Protein AF-A0A7V9MM19-F1 (afdb_monomer_lite)

Radius of gyration: 12.98 Å; chains: 1; bounding box: 22×30×36 Å

Structure (mmCIF, N/CA/C/O backbone):
data_AF-A0A7V9MM19-F1
#
_entry.id   AF-A0A7V9MM19-F1
#
loop_
_atom_site.group_PDB
_atom_site.id
_atom_site.type_symbol
_atom_site.label_atom_id
_atom_site.label_alt_id
_atom_site.label_comp_id
_atom_site.label_asym_id
_atom_site.label_entity_id
_atom_site.label_seq_id
_atom_site.pdbx_PDB_ins_code
_atom_site.Cartn_x
_atom_site.Cartn_y
_atom_site.Cartn_z
_atom_site.occupancy
_atom_site.B_iso_or_equiv
_atom_site.auth_seq_id
_atom_site.auth_comp_id
_atom_site.auth_asym_id
_atom_site.auth_atom_id
_atom_site.pdbx_PDB_model_num
ATOM 1 N N . MET A 1 1 ? -2.652 -6.651 -22.378 1.00 57.59 1 MET A N 1
ATOM 2 C CA . MET A 1 1 ? -2.123 -6.111 -21.111 1.00 57.59 1 MET A CA 1
ATOM 3 C C . MET A 1 1 ? -2.011 -7.279 -20.151 1.00 57.59 1 MET A C 1
ATOM 5 O O . MET A 1 1 ? -2.993 -7.997 -20.012 1.00 57.59 1 MET A O 1
ATOM 9 N N . GLN A 1 2 ? -0.825 -7.550 -19.608 1.00 71.06 2 GLN A N 1
ATOM 10 C CA . GLN A 1 2 ? -0.663 -8.549 -18.548 1.00 71.06 2 GLN A CA 1
ATOM 11 C C . GLN A 1 2 ? -0.738 -7.811 -17.213 1.00 71.06 2 GLN A C 1
ATOM 13 O O . GLN A 1 2 ? -0.115 -6.763 -17.072 1.00 71.06 2 GLN A O 1
ATOM 18 N N . ILE A 1 3 ? -1.539 -8.324 -16.281 1.00 75.88 3 ILE A N 1
ATOM 19 C CA . ILE A 1 3 ? -1.587 -7.806 -14.914 1.00 75.88 3 ILE A CA 1
ATOM 20 C C . ILE A 1 3 ? -0.424 -8.464 -14.157 1.00 75.88 3 ILE A C 1
ATOM 22 O O . ILE A 1 3 ? -0.341 -9.697 -14.179 1.00 75.88 3 ILE A O 1
ATOM 26 N N . PRO A 1 4 ? 0.482 -7.694 -13.533 1.00 80.38 4 PRO A N 1
ATOM 27 C CA . PRO A 1 4 ? 1.566 -8.248 -12.735 1.00 80.38 4 PRO A CA 1
ATOM 28 C C . PRO A 1 4 ? 0.997 -9.039 -11.554 1.00 80.38 4 PRO A C 1
ATOM 30 O O . PRO A 1 4 ? 0.117 -8.571 -10.831 1.00 80.38 4 PRO A O 1
ATOM 33 N N . ILE A 1 5 ? 1.485 -10.267 -11.383 1.00 83.12 5 ILE A N 1
ATOM 34 C CA . ILE A 1 5 ? 1.087 -11.133 -10.274 1.00 83.12 5 ILE A CA 1
ATOM 35 C C . ILE A 1 5 ? 1.989 -10.791 -9.084 1.00 83.12 5 ILE A C 1
ATOM 37 O O . ILE A 1 5 ? 3.213 -10.889 -9.222 1.00 83.12 5 ILE A O 1
ATOM 41 N N . PRO A 1 6 ? 1.428 -10.394 -7.928 1.00 84.81 6 PRO A N 1
ATOM 42 C CA . PRO A 1 6 ? 2.225 -10.132 -6.742 1.00 84.81 6 PRO A CA 1
ATOM 43 C C . PRO A 1 6 ? 2.952 -11.395 -6.291 1.00 84.81 6 PRO A C 1
ATOM 45 O O . PRO A 1 6 ? 2.454 -12.515 -6.393 1.00 84.81 6 PRO A O 1
ATOM 48 N N . THR A 1 7 ? 4.151 -11.211 -5.756 1.00 89.31 7 THR A N 1
ATOM 49 C CA . THR A 1 7 ? 4.849 -12.282 -5.044 1.00 89.31 7 THR A CA 1
ATOM 50 C C . THR A 1 7 ? 4.099 -12.638 -3.758 1.00 89.31 7 THR A C 1
ATOM 52 O O . THR A 1 7 ? 3.456 -11.779 -3.158 1.00 89.31 7 THR A O 1
ATOM 55 N N . ASN A 1 8 ? 4.278 -13.863 -3.248 1.00 89.81 8 ASN A N 1
ATOM 56 C CA . ASN A 1 8 ? 3.704 -14.287 -1.958 1.00 89.81 8 ASN A CA 1
ATOM 57 C C . ASN A 1 8 ? 4.021 -13.314 -0.805 1.00 89.81 8 ASN A C 1
ATOM 59 O O . ASN A 1 8 ? 3.262 -13.205 0.154 1.00 89.81 8 ASN A O 1
ATOM 63 N N . LYS A 1 9 ? 5.165 -12.618 -0.878 1.00 89.31 9 LYS A N 1
ATOM 64 C CA . LYS A 1 9 ? 5.549 -11.602 0.103 1.00 89.31 9 LYS A CA 1
ATOM 65 C C . LYS A 1 9 ? 4.681 -10.346 -0.026 1.00 89.31 9 LYS A C 1
ATOM 67 O O . LYS A 1 9 ? 4.132 -9.905 0.975 1.00 89.31 9 LYS A O 1
ATOM 72 N N . GLN A 1 10 ? 4.544 -9.810 -1.239 1.00 88.75 10 GLN A N 1
ATOM 73 C CA . GLN A 1 10 ? 3.708 -8.634 -1.510 1.00 88.75 10 GLN A CA 1
ATOM 74 C C . GLN A 1 10 ? 2.237 -8.911 -1.198 1.00 88.75 10 GLN A C 1
ATOM 76 O O . GLN A 1 10 ? 1.581 -8.083 -0.582 1.00 88.75 10 GLN A O 1
ATOM 81 N N . GLU A 1 11 ? 1.734 -10.089 -1.570 1.00 90.75 11 GLU A N 1
ATOM 82 C CA . GLU A 1 11 ? 0.368 -10.506 -1.252 1.00 90.75 11 GLU A CA 1
ATOM 83 C C . GLU A 1 11 ? 0.129 -10.509 0.261 1.00 90.75 11 GLU A C 1
ATOM 85 O O . GLU A 1 11 ? -0.862 -9.962 0.739 1.00 90.75 11 GLU A O 1
ATOM 90 N N . LYS A 1 12 ? 1.068 -11.069 1.032 1.00 93.00 12 LYS A N 1
ATOM 91 C CA . LYS A 1 12 ? 0.974 -11.083 2.491 1.00 93.00 12 LYS A CA 1
ATOM 92 C C . LYS A 1 12 ? 1.006 -9.672 3.087 1.00 93.00 12 LYS A C 1
ATOM 94 O O . LYS A 1 12 ? 0.178 -9.375 3.939 1.00 93.00 12 LYS A O 1
ATOM 99 N N . GLU A 1 13 ? 1.919 -8.814 2.632 1.00 92.19 13 GLU A N 1
ATOM 100 C CA . GLU A 1 13 ? 2.021 -7.423 3.103 1.00 92.19 13 GLU A CA 1
ATOM 101 C C . GLU A 1 13 ? 0.739 -6.626 2.808 1.00 92.19 13 GLU A C 1
ATOM 103 O O . GLU A 1 13 ? 0.202 -5.971 3.701 1.00 92.19 13 GLU A O 1
ATOM 108 N N . ILE A 1 14 ? 0.199 -6.739 1.590 1.00 92.19 14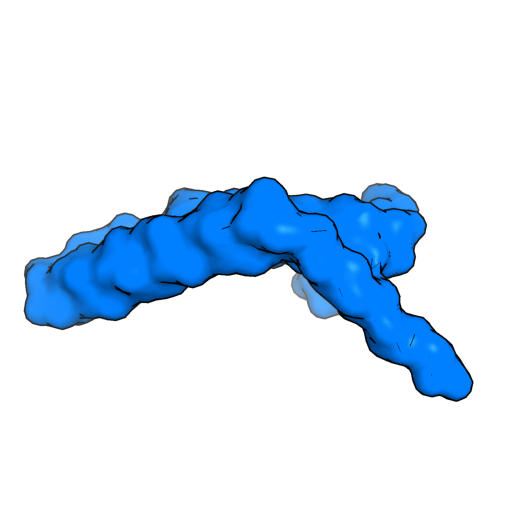 ILE A N 1
ATOM 109 C CA . ILE A 1 14 ? -1.043 -6.062 1.192 1.00 92.19 14 ILE A CA 1
ATOM 110 C C . ILE A 1 14 ? -2.232 -6.578 2.010 1.00 92.19 14 ILE A C 1
ATOM 112 O O . ILE A 1 14 ? -3.028 -5.774 2.491 1.00 92.19 14 ILE A O 1
ATOM 116 N N . ASN A 1 15 ? -2.342 -7.894 2.215 1.00 93.62 15 ASN A N 1
ATOM 117 C CA . ASN A 1 15 ? -3.421 -8.476 3.017 1.00 93.62 15 ASN A CA 1
ATOM 118 C C . ASN A 1 15 ? -3.352 -8.025 4.485 1.00 93.62 15 ASN A C 1
ATOM 120 O O . ASN A 1 15 ? -4.371 -7.639 5.053 1.00 93.62 15 ASN A O 1
ATOM 124 N N . GLU A 1 16 ? -2.160 -7.994 5.090 1.00 95.12 16 GLU A N 1
ATOM 125 C CA . GLU A 1 16 ? -1.982 -7.509 6.465 1.00 95.12 16 GLU A CA 1
ATOM 126 C C . GLU A 1 16 ? -2.362 -6.026 6.615 1.00 95.12 16 GLU A C 1
ATOM 128 O O . GLU A 1 16 ? -2.969 -5.636 7.618 1.00 95.12 16 GLU A O 1
ATOM 133 N N . LEU A 1 17 ? -2.025 -5.189 5.629 1.00 94.75 17 LEU A N 1
ATOM 134 C CA . LEU A 1 17 ? -2.432 -3.782 5.605 1.00 94.75 17 LEU A CA 1
ATOM 135 C C . LEU A 1 17 ? -3.944 -3.635 5.401 1.00 94.75 17 LEU A C 1
ATOM 137 O O . LEU A 1 17 ? -4.577 -2.847 6.103 1.00 94.75 17 LEU A O 1
ATOM 141 N N . ALA A 1 18 ? -4.544 -4.424 4.508 1.00 94.62 18 ALA A N 1
ATOM 142 C CA . ALA A 1 18 ? -5.985 -4.419 4.272 1.00 94.62 18 ALA A CA 1
ATOM 143 C C . ALA A 1 18 ? -6.771 -4.807 5.537 1.00 94.62 18 ALA A C 1
ATOM 145 O O . ALA A 1 18 ? -7.720 -4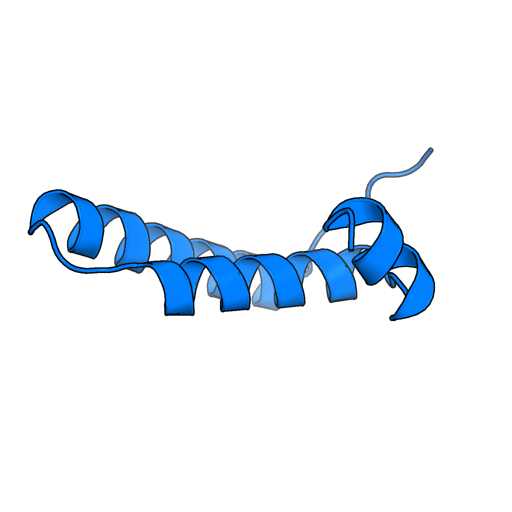.113 5.911 1.00 94.62 18 ALA A O 1
ATOM 146 N N . ASP A 1 19 ? -6.329 -5.841 6.254 1.00 95.56 19 ASP A N 1
ATOM 147 C CA . ASP A 1 19 ? -6.931 -6.262 7.523 1.00 95.56 19 ASP A CA 1
ATOM 148 C C . ASP A 1 19 ? -6.839 -5.165 8.598 1.00 95.56 19 ASP A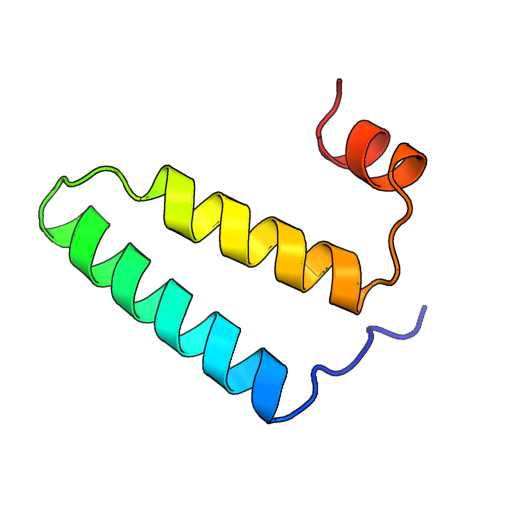 C 1
ATOM 150 O O . ASP A 1 19 ? -7.801 -4.916 9.343 1.00 95.56 19 ASP A O 1
ATOM 154 N N . LYS A 1 20 ? -5.704 -4.452 8.662 1.00 94.44 20 LYS A N 1
ATOM 155 C CA . LYS A 1 20 ? -5.535 -3.290 9.550 1.00 94.44 20 LYS A CA 1
ATOM 156 C C . LYS A 1 20 ? -6.484 -2.155 9.180 1.00 94.44 20 LYS A C 1
ATOM 158 O O . LYS A 1 20 ? -7.127 -1.614 10.077 1.00 94.44 20 LYS A O 1
ATOM 163 N N . ILE A 1 21 ? -6.617 -1.825 7.895 1.00 94.69 21 ILE A N 1
ATOM 164 C CA . ILE A 1 21 ? -7.522 -0.770 7.410 1.00 94.69 21 ILE A CA 1
ATOM 165 C C . ILE A 1 21 ? -8.968 -1.098 7.775 1.00 94.69 21 ILE A C 1
ATOM 167 O O . ILE A 1 21 ? -9.674 -0.241 8.306 1.00 94.69 21 ILE A O 1
ATOM 171 N N . ILE A 1 22 ? -9.407 -2.338 7.543 1.00 95.00 22 ILE A N 1
ATOM 172 C CA . ILE A 1 22 ? -10.757 -2.785 7.910 1.00 95.00 22 ILE A CA 1
ATOM 173 C C . ILE A 1 22 ? -10.968 -2.610 9.419 1.00 95.00 22 ILE A C 1
ATOM 175 O O . ILE A 1 22 ? -11.972 -2.031 9.838 1.00 95.00 22 ILE A O 1
ATOM 179 N N . SER A 1 23 ? -9.997 -3.034 10.231 1.00 95.12 23 SER A N 1
ATOM 180 C CA . SER A 1 23 ? -10.058 -2.915 11.692 1.00 95.12 23 SER A CA 1
ATOM 181 C C . SER A 1 23 ? -10.083 -1.458 12.178 1.00 95.12 23 SER A C 1
ATOM 183 O O . SER A 1 23 ? -10.812 -1.138 13.115 1.00 95.12 23 SER A O 1
ATOM 185 N N . GLN A 1 24 ? -9.312 -0.565 11.552 1.00 94.50 24 GLN A N 1
ATOM 186 C CA . GLN A 1 24 ? -9.287 0.869 11.865 1.00 94.50 24 GLN A CA 1
ATOM 187 C C . GLN A 1 24 ? -10.599 1.550 11.479 1.00 94.50 24 GLN A C 1
ATOM 189 O O . GLN A 1 24 ? -11.213 2.221 12.310 1.00 94.50 24 GLN A O 1
ATOM 194 N N . LYS A 1 25 ? -11.092 1.308 10.257 1.00 92.25 25 LYS A N 1
ATOM 195 C CA . LYS A 1 25 ? -12.365 1.868 9.782 1.00 92.25 25 LYS A CA 1
ATOM 196 C C . LYS A 1 25 ? -13.539 1.427 10.648 1.00 92.25 25 LYS A C 1
ATOM 198 O O . LYS A 1 25 ? -14.415 2.236 10.936 1.00 92.25 25 LYS A O 1
ATOM 203 N N . GLN A 1 26 ? -13.535 0.181 11.125 1.00 94.06 26 GLN A N 1
ATOM 204 C CA . GLN A 1 26 ? -14.538 -0.308 12.078 1.00 94.0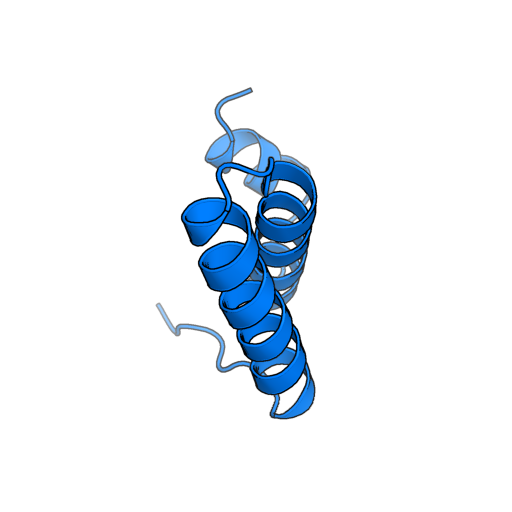6 26 GLN A CA 1
ATOM 205 C C . GLN A 1 26 ? -14.523 0.451 13.412 1.00 94.06 26 GLN A C 1
ATOM 207 O O . GLN A 1 26 ? -15.573 0.610 14.032 1.00 94.06 26 GLN A O 1
ATOM 212 N N . LYS A 1 27 ? -13.359 0.939 13.850 1.00 94.06 27 LYS A N 1
ATOM 213 C CA . LYS A 1 27 ? -13.200 1.752 15.066 1.00 94.06 27 LYS A CA 1
ATOM 214 C C . LYS A 1 27 ? -13.413 3.251 14.832 1.00 94.06 27 LYS A C 1
ATOM 216 O O . LYS A 1 27 ? -13.412 4.011 15.795 1.00 94.06 27 LYS A O 1
ATOM 221 N N . GLY A 1 28 ? -13.594 3.680 13.580 1.00 92.56 28 GLY A N 1
ATOM 222 C CA . GLY A 1 28 ? -13.618 5.096 13.207 1.00 92.56 28 GLY A CA 1
ATOM 223 C C . GLY A 1 28 ? -12.242 5.771 13.270 1.00 92.56 28 GLY A C 1
ATOM 224 O O . GLY A 1 28 ? -12.172 6.993 13.378 1.00 92.56 28 GLY A O 1
ATOM 225 N N . GLU A 1 29 ? -11.160 4.991 13.234 1.00 93.56 29 GLU A N 1
ATOM 226 C CA . GLU A 1 29 ? -9.783 5.487 13.170 1.00 93.56 29 GLU A CA 1
ATOM 227 C C . GLU A 1 29 ? -9.399 5.831 11.722 1.00 93.56 29 GLU A C 1
ATOM 229 O O . GLU A 1 29 ? -9.912 5.240 10.768 1.00 93.56 29 GLU A O 1
ATOM 234 N N . ASP A 1 30 ? -8.482 6.788 11.557 1.00 92.56 30 ASP A N 1
ATOM 235 C CA . ASP A 1 30 ? -7.965 7.157 10.240 1.00 92.56 30 ASP A CA 1
ATOM 236 C C . ASP A 1 30 ? -7.045 6.054 9.703 1.00 92.56 30 ASP A C 1
ATOM 238 O O . ASP A 1 30 ? -6.090 5.639 10.360 1.00 92.56 30 ASP A O 1
ATOM 242 N N . SER A 1 31 ? -7.341 5.579 8.496 1.00 93.94 31 SER A N 1
ATOM 243 C CA . SER A 1 31 ? -6.601 4.513 7.813 1.00 93.94 31 SER A CA 1
ATOM 244 C C . SER A 1 31 ? -5.787 5.011 6.621 1.00 93.94 31 SER A C 1
ATOM 246 O O . SER A 1 31 ? -5.199 4.201 5.906 1.00 93.94 31 SER A O 1
ATOM 248 N N . LYS A 1 32 ? -5.735 6.331 6.395 1.00 93.00 32 LYS A N 1
ATOM 249 C CA . LYS A 1 32 ? -5.087 6.937 5.220 1.00 93.00 32 LYS A CA 1
ATOM 250 C C . LYS A 1 32 ? -3.620 6.559 5.078 1.00 93.00 32 LYS A C 1
ATOM 252 O O . LYS A 1 32 ? -3.140 6.424 3.960 1.00 93.00 32 LYS A O 1
ATOM 257 N N . GLU A 1 33 ? -2.911 6.397 6.191 1.00 92.50 33 GLU A N 1
ATOM 258 C CA . GLU A 1 33 ? -1.504 5.991 6.173 1.00 92.50 33 GLU A CA 1
ATOM 259 C C . GLU A 1 33 ? -1.338 4.576 5.604 1.00 92.50 33 GLU A C 1
ATOM 261 O O . GLU A 1 33 ? -0.555 4.378 4.679 1.00 92.50 33 GLU A O 1
ATOM 266 N N . ASN A 1 34 ? -2.151 3.626 6.075 1.00 92.88 34 ASN A N 1
ATOM 267 C CA . ASN A 1 34 ? -2.133 2.249 5.583 1.00 92.88 34 ASN A CA 1
ATOM 268 C C . ASN A 1 34 ? -2.633 2.156 4.132 1.00 92.88 34 ASN A C 1
ATOM 270 O O . ASN A 1 34 ? -2.102 1.373 3.352 1.00 92.88 34 ASN A O 1
ATOM 274 N N . GLU A 1 35 ? -3.634 2.958 3.751 1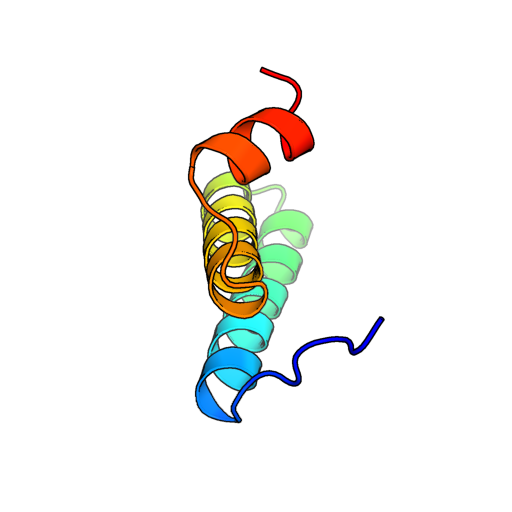.00 92.56 35 GLU A N 1
ATOM 275 C CA . GLU A 1 35 ? -4.110 3.041 2.361 1.00 92.56 35 GLU A CA 1
ATOM 276 C C . GLU A 1 35 ? -3.001 3.533 1.426 1.00 92.56 35 GLU A C 1
ATOM 278 O O . GLU A 1 35 ? -2.721 2.891 0.417 1.00 92.56 35 GLU A O 1
ATOM 283 N N . LYS A 1 36 ? -2.281 4.589 1.821 1.00 92.31 36 LYS A N 1
ATOM 284 C CA . LYS A 1 36 ? -1.148 5.114 1.052 1.00 92.31 36 LYS A CA 1
ATOM 285 C C . LYS A 1 36 ? -0.006 4.101 0.928 1.00 92.31 36 LYS A C 1
ATOM 287 O O . LYS A 1 36 ? 0.673 4.057 -0.096 1.00 92.31 36 LYS A O 1
ATOM 292 N N . GLU A 1 37 ? 0.232 3.299 1.963 1.00 92.69 37 GLU A N 1
ATOM 293 C CA . GLU A 1 37 ? 1.235 2.234 1.915 1.00 92.69 37 GLU A CA 1
ATOM 294 C C . GLU A 1 37 ? 0.838 1.133 0.917 1.00 92.69 37 GLU A C 1
ATOM 296 O O . GLU A 1 37 ? 1.678 0.692 0.129 1.00 92.69 37 GLU A O 1
ATOM 301 N N . ILE A 1 38 ? -0.448 0.759 0.867 1.00 92.81 38 ILE A N 1
ATOM 302 C CA . ILE A 1 38 ? -0.974 -0.147 -0.166 1.00 92.81 38 ILE A CA 1
ATOM 303 C C . ILE A 1 38 ? -0.795 0.459 -1.558 1.00 92.81 38 ILE A C 1
ATOM 305 O O . ILE A 1 38 ? -0.285 -0.234 -2.439 1.00 92.81 38 ILE A O 1
ATOM 309 N N . ASP A 1 39 ? -1.138 1.732 -1.759 1.00 90.81 39 ASP A N 1
ATOM 310 C CA . ASP A 1 39 ? -0.973 2.400 -3.056 1.00 90.81 39 ASP A CA 1
ATOM 311 C C . ASP A 1 39 ? 0.484 2.332 -3.529 1.00 90.81 39 ASP A C 1
ATOM 313 O O . ASP A 1 39 ? 0.758 1.925 -4.655 1.00 90.81 39 ASP A O 1
ATOM 317 N N . GLN A 1 40 ? 1.448 2.604 -2.643 1.00 90.12 40 GLN A N 1
ATOM 318 C CA . GLN A 1 40 ? 2.873 2.488 -2.963 1.00 90.12 40 GLN A CA 1
ATOM 319 C C . GLN A 1 40 ? 3.304 1.059 -3.318 1.00 90.12 40 GLN A C 1
ATOM 321 O O . GLN A 1 40 ? 4.144 0.874 -4.204 1.00 90.12 40 GLN A O 1
ATOM 326 N N . LEU A 1 41 ? 2.777 0.045 -2.626 1.00 90.69 41 LEU A N 1
ATOM 327 C CA . LEU A 1 41 ? 3.061 -1.358 -2.938 1.00 90.69 41 LEU A CA 1
ATOM 328 C C . LEU A 1 41 ? 2.477 -1.757 -4.295 1.00 90.69 41 LEU A C 1
ATOM 330 O O . LEU A 1 41 ? 3.144 -2.451 -5.064 1.00 90.69 41 LEU A O 1
ATOM 334 N N . VAL A 1 42 ? 1.273 -1.281 -4.609 1.00 89.31 42 VAL A N 1
ATOM 335 C CA . VAL A 1 42 ? 0.624 -1.489 -5.904 1.00 89.31 42 VAL A CA 1
ATOM 336 C C . VAL A 1 42 ? 1.403 -0.768 -7.001 1.00 89.31 42 VAL A C 1
ATOM 338 O O . VAL A 1 42 ? 1.705 -1.379 -8.020 1.00 89.31 42 VAL A O 1
ATOM 341 N N . TYR A 1 43 ? 1.841 0.472 -6.789 1.00 89.88 43 TYR A N 1
ATOM 342 C CA . TYR A 1 43 ? 2.662 1.191 -7.764 1.00 89.88 43 TYR A CA 1
ATOM 343 C C . TYR A 1 43 ? 3.961 0.458 -8.085 1.00 89.88 43 TYR A C 1
ATOM 345 O O . TYR A 1 43 ? 4.291 0.283 -9.256 1.00 89.88 43 TYR A O 1
ATOM 353 N N . LYS A 1 44 ? 4.646 -0.062 -7.061 1.00 86.94 44 LYS A N 1
ATOM 354 C CA . LYS A 1 44 ? 5.834 -0.907 -7.247 1.00 86.94 44 LYS A CA 1
ATOM 355 C C . LYS A 1 44 ? 5.516 -2.220 -7.957 1.00 86.94 44 LYS A C 1
ATOM 357 O O . LYS A 1 44 ? 6.361 -2.728 -8.676 1.00 86.94 44 LYS A O 1
ATOM 362 N N . LEU A 1 45 ? 4.327 -2.788 -7.757 1.00 88.56 45 LEU A N 1
ATOM 363 C CA . LEU A 1 45 ? 3.913 -4.014 -8.440 1.00 88.56 45 LEU A CA 1
ATOM 364 C C . LEU A 1 45 ? 3.699 -3.791 -9.942 1.00 88.56 45 LEU A C 1
ATOM 366 O O . LEU A 1 45 ? 3.989 -4.678 -10.740 1.00 88.56 45 LEU A O 1
ATOM 370 N N . TYR A 1 46 ? 3.200 -2.616 -10.316 1.00 88.12 46 TYR A N 1
ATOM 371 C CA . TYR A 1 46 ? 3.040 -2.206 -11.709 1.00 88.12 46 TYR A CA 1
ATOM 372 C C . TYR A 1 46 ? 4.298 -1.558 -12.303 1.00 88.12 46 TYR A C 1
ATOM 374 O O . TYR A 1 46 ? 4.244 -1.121 -13.450 1.00 88.12 46 TYR A O 1
ATOM 382 N N . ASP A 1 47 ? 5.404 -1.505 -11.548 1.00 85.25 47 ASP A N 1
ATOM 383 C CA . ASP A 1 47 ? 6.631 -0.781 -11.903 1.00 85.25 47 ASP A CA 1
ATOM 384 C C . ASP A 1 47 ? 6.345 0.655 -12.394 1.00 85.25 47 ASP A C 1
ATOM 386 O O . ASP A 1 47 ? 7.008 1.169 -13.295 1.00 85.25 47 ASP A O 1
ATOM 390 N N . LEU A 1 48 ? 5.341 1.308 -11.791 1.00 88.38 48 LEU A N 1
ATOM 391 C CA . LEU A 1 48 ? 4.942 2.666 -12.148 1.00 88.38 48 LEU A CA 1
ATOM 392 C C . LEU A 1 48 ? 6.022 3.661 -11.726 1.00 88.38 48 LEU A C 1
ATOM 394 O O . LEU A 1 48 ? 6.504 3.669 -10.588 1.00 88.38 48 LEU A O 1
ATOM 398 N N . THR A 1 49 ? 6.370 4.539 -12.654 1.00 88.38 49 THR A N 1
ATOM 399 C CA . THR A 1 49 ? 7.282 5.659 -12.426 1.00 88.38 49 THR A CA 1
ATOM 400 C C . THR A 1 49 ? 6.594 6.791 -11.665 1.00 88.38 49 THR A C 1
ATOM 402 O O . THR A 1 49 ? 5.371 6.902 -11.651 1.00 88.38 49 THR A O 1
ATOM 405 N N . GLU A 1 50 ? 7.373 7.695 -11.060 1.00 86.19 50 GLU A N 1
ATOM 406 C CA . GLU A 1 50 ? 6.812 8.875 -10.382 1.00 86.19 50 GLU A CA 1
ATOM 407 C C . GLU A 1 50 ? 5.930 9.732 -11.303 1.00 86.19 50 GLU A C 1
ATOM 409 O O . GLU A 1 50 ? 4.978 10.356 -10.839 1.00 86.19 50 GLU A O 1
ATOM 414 N N . GLU A 1 51 ? 6.237 9.776 -12.602 1.00 87.75 51 GLU A N 1
ATOM 415 C CA . GLU A 1 51 ? 5.423 10.489 -13.588 1.00 87.75 51 GLU A CA 1
ATOM 416 C C . GLU A 1 51 ? 4.069 9.805 -13.796 1.00 87.75 51 GLU A C 1
ATOM 418 O O . GLU A 1 51 ? 3.037 10.473 -13.787 1.00 87.75 51 GLU A O 1
ATOM 423 N N . GLU A 1 52 ? 4.048 8.477 -13.909 1.00 88.56 52 GLU A N 1
ATOM 424 C CA . GLU A 1 52 ? 2.807 7.711 -14.050 1.00 88.56 52 GLU A CA 1
ATOM 425 C C . GLU A 1 52 ? 1.964 7.749 -12.774 1.00 88.56 52 GLU A C 1
ATOM 427 O O . GLU A 1 52 ? 0.746 7.902 -12.850 1.00 88.56 52 GLU A O 1
ATOM 432 N N . ILE A 1 53 ? 2.601 7.692 -11.602 1.00 87.44 53 ILE A N 1
ATOM 433 C CA . ILE A 1 53 ? 1.924 7.844 -10.311 1.00 87.44 53 ILE A CA 1
ATOM 434 C C . ILE A 1 53 ? 1.228 9.206 -10.234 1.00 87.44 53 ILE A C 1
ATOM 436 O O . ILE A 1 53 ? 0.054 9.265 -9.881 1.00 87.44 53 ILE A O 1
ATOM 440 N N . LYS A 1 54 ? 1.897 10.299 -10.630 1.00 87.88 54 LYS A N 1
ATOM 441 C CA . LYS A 1 54 ? 1.281 11.640 -10.653 1.00 87.88 54 LYS A CA 1
ATOM 442 C C . LYS A 1 54 ? 0.062 11.707 -11.570 1.00 87.88 54 LYS A C 1
ATOM 444 O O . LYS A 1 54 ? -0.935 12.321 -11.199 1.00 87.88 54 LYS A O 1
ATOM 449 N N . ILE A 1 55 ? 0.121 11.047 -12.731 1.00 88.00 55 ILE A N 1
ATOM 450 C CA . ILE A 1 55 ? -1.012 10.958 -13.663 1.00 88.00 55 ILE A CA 1
ATOM 451 C C . ILE A 1 55 ? -2.184 10.197 -13.025 1.00 88.00 55 ILE A C 1
ATOM 453 O O . ILE A 1 55 ? -3.329 10.626 -13.162 1.00 88.00 55 ILE A O 1
ATOM 457 N N . VAL A 1 56 ? -1.914 9.092 -12.320 1.00 85.25 56 VAL A N 1
ATOM 458 C CA . VAL A 1 56 ? -2.936 8.289 -11.621 1.00 85.25 56 VAL A CA 1
ATOM 459 C C . VAL A 1 56 ? -3.551 9.053 -10.444 1.00 85.25 56 VAL A C 1
ATOM 461 O O . VAL A 1 56 ? -4.766 9.012 -10.259 1.00 85.25 56 VAL A O 1
ATOM 464 N N . GLU A 1 57 ? -2.737 9.781 -9.681 1.00 84.75 57 GLU A N 1
ATOM 465 C CA . GLU A 1 57 ? -3.187 10.595 -8.545 1.00 84.75 57 GLU A CA 1
ATOM 466 C C . GLU A 1 57 ? -3.856 11.914 -8.971 1.00 84.75 57 GLU A C 1
ATOM 468 O O . GLU A 1 57 ? -4.505 12.564 -8.150 1.00 84.75 57 GLU A O 1
ATOM 473 N N . GLY A 1 58 ? -3.751 12.297 -10.249 1.00 78.19 58 GLY A N 1
ATOM 474 C CA . GLY A 1 58 ? -4.416 13.473 -10.813 1.00 78.19 58 GLY A CA 1
ATOM 475 C C . GLY A 1 58 ? -3.857 14.815 -10.328 1.00 78.19 58 GLY A C 1
ATOM 476 O O . GLY A 1 58 ? -4.609 15.792 -10.291 1.00 78.19 58 GLY A O 1
ATOM 477 N N . ASN A 1 59 ? -2.574 14.854 -9.946 1.00 55.09 59 ASN A N 1
ATOM 478 C CA . ASN A 1 59 ? -1.863 16.071 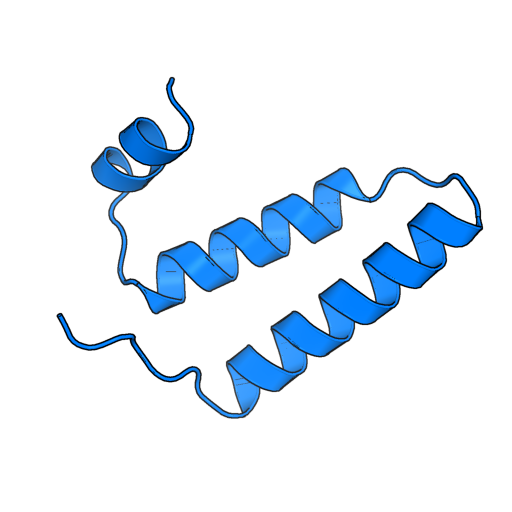-9.526 1.00 55.09 59 ASN A CA 1
ATOM 479 C C . ASN A 1 59 ? -1.259 16.845 -10.704 1.00 55.09 59 ASN A C 1
ATOM 481 O O . ASN A 1 59 ? -0.676 16.201 -11.605 1.00 55.09 59 ASN A O 1
#

pLDDT: mean 88.69, std 7.75, range [55.09, 95.56]

Secondary structure (DSSP, 8-state):
-PPPPPPHHHHHHHHHHHHHHHHHHHHT---HHHHHHHHHHHHHHTT--HHHHHHHHT-

Sequence (59 aa):
MQIPIPTNKQEKEINELADKIISQKQKGEDSKENEKEIDQLVYKLYDLTEEEIKIVEGN

Foldseek 3Di:
DDQQDDDPVLVVLLVVLVVVLVVCVVVVHDSVVSVVVNVVSSCVSVVPDPVRVCVVVVD